Protein AF-A0A0F8YLQ4-F1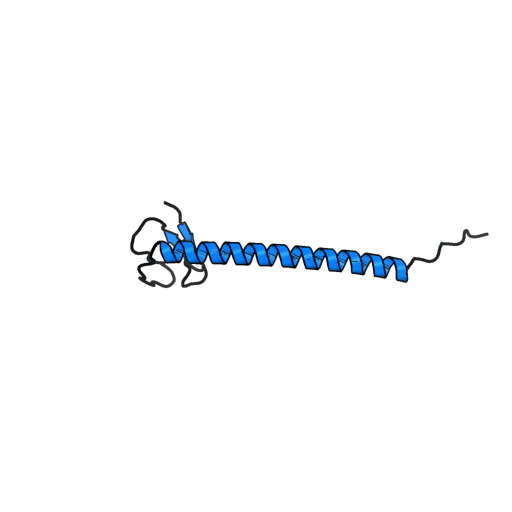 (afdb_monomer)

Foldseek 3Di:
DDKDADVVVPRPFIWDPDDQWTQTPVVRDTDRPDVVNVVVVVVVVVVVVVVVVVVVVVVVVVVVVVVVVVCVVPPPPPPDPDD

Nearest PDB structures (foldseek):
  4bts-assembly1_B9  TM=4.344E-01  e=3.046E-01  Tetrahymena thermophila
  4v5o-assembly2_B9  TM=4.190E-01  e=2.501E+00  Tetrahymena thermophila
  7syl-assembly1_g  TM=5.120E-01  e=7.169E+00  Oryctolagus cuniculus

Structure (mmCIF, N/CA/C/O backbone):
data_AF-A0A0F8YLQ4-F1
#
_entry.id   AF-A0A0F8YLQ4-F1
#
loop_
_atom_site.group_PDB
_atom_site.id
_atom_site.type_symbol
_atom_site.label_atom_id
_atom_site.label_alt_id
_atom_site.label_comp_id
_atom_site.label_asym_id
_atom_site.label_entity_id
_atom_site.label_seq_id
_atom_site.pdbx_PDB_ins_code
_atom_site.Cartn_x
_atom_site.Cartn_y
_atom_site.Cartn_z
_atom_site.occupancy
_atom_site.B_iso_or_equiv
_atom_site.auth_seq_id
_atom_site.auth_comp_id
_atom_site.auth_asym_id
_atom_site.auth_atom_id
_atom_site.pdbx_PDB_model_num
ATOM 1 N N . MET A 1 1 ? -6.761 13.028 21.492 1.00 62.28 1 MET A N 1
ATOM 2 C CA . MET A 1 1 ? -7.525 11.922 20.871 1.00 62.28 1 MET A CA 1
ATOM 3 C C . MET A 1 1 ? -7.313 11.993 19.373 1.00 62.28 1 MET A C 1
ATOM 5 O O . MET A 1 1 ? -7.370 13.093 18.836 1.00 62.28 1 MET A O 1
ATOM 9 N N . LYS A 1 2 ? -6.977 10.876 18.723 1.00 67.06 2 LYS A N 1
ATOM 10 C CA . LYS A 1 2 ? -6.732 10.842 17.273 1.00 67.06 2 LYS A CA 1
ATOM 11 C C . LYS A 1 2 ? -7.979 10.334 16.566 1.00 67.06 2 LYS A C 1
ATOM 13 O O . LYS A 1 2 ? -8.600 9.391 17.037 1.00 67.06 2 LYS A O 1
ATOM 18 N N . THR A 1 3 ? -8.345 10.943 15.449 1.00 70.81 3 THR A N 1
ATOM 19 C CA . THR A 1 3 ? -9.420 10.428 14.598 1.00 70.81 3 THR A CA 1
ATOM 20 C C . THR A 1 3 ? -8.792 9.557 13.517 1.00 70.81 3 THR A C 1
ATOM 22 O O . THR A 1 3 ? -7.858 9.993 12.847 1.00 70.81 3 THR A O 1
ATOM 25 N N . VAL A 1 4 ? -9.276 8.329 13.361 1.00 72.62 4 VAL A N 1
ATOM 26 C CA . VAL A 1 4 ? -8.804 7.377 12.348 1.00 72.62 4 VAL A CA 1
ATOM 27 C C . VAL A 1 4 ? -9.940 7.008 11.399 1.00 72.62 4 VAL A C 1
ATOM 29 O O . VAL A 1 4 ? -11.118 7.166 11.722 1.00 72.62 4 VAL A O 1
ATOM 32 N N . ASN A 1 5 ? -9.588 6.541 10.205 1.00 74.38 5 ASN A N 1
ATOM 33 C CA . ASN A 1 5 ? -10.563 6.102 9.212 1.00 74.38 5 ASN A CA 1
ATOM 34 C C . ASN A 1 5 ? -11.281 4.836 9.695 1.00 74.38 5 ASN A C 1
ATOM 36 O O . ASN A 1 5 ? -10.666 3.925 10.245 1.00 74.38 5 ASN A O 1
ATOM 40 N N . CYS A 1 6 ? -12.593 4.770 9.485 1.00 73.38 6 CYS A N 1
ATOM 41 C CA . CYS A 1 6 ? -13.396 3.624 9.876 1.00 73.38 6 CYS A CA 1
ATOM 42 C C . CYS A 1 6 ? -13.107 2.427 8.965 1.00 73.38 6 CYS A C 1
ATOM 44 O O . CYS A 1 6 ? -13.344 2.458 7.756 1.00 73.38 6 CYS A O 1
ATOM 46 N N . TYR A 1 7 ? -12.623 1.349 9.574 1.00 70.19 7 TYR A N 1
ATOM 47 C CA . TYR A 1 7 ? -12.228 0.123 8.883 1.00 70.19 7 TYR A CA 1
ATOM 48 C C . TYR A 1 7 ? -13.419 -0.609 8.246 1.00 70.19 7 TYR A C 1
ATOM 50 O O . TYR A 1 7 ? -13.279 -1.235 7.198 1.00 70.19 7 TYR A O 1
ATOM 58 N N . THR A 1 8 ? -14.614 -0.487 8.828 1.00 72.56 8 THR A N 1
ATOM 59 C CA . THR A 1 8 ? -15.825 -1.173 8.360 1.00 72.56 8 THR A CA 1
ATOM 60 C C . THR A 1 8 ? -16.401 -0.565 7.091 1.00 72.56 8 THR A C 1
ATOM 62 O O . THR A 1 8 ? -16.829 -1.297 6.203 1.00 72.56 8 THR A O 1
ATOM 65 N N . CYS A 1 9 ? -16.347 0.759 6.951 1.00 72.12 9 CYS A N 1
ATOM 66 C CA . CYS A 1 9 ? -16.730 1.440 5.718 1.00 72.12 9 CYS A CA 1
ATOM 67 C C . CYS A 1 9 ? -15.523 1.818 4.855 1.00 72.12 9 CYS A C 1
ATOM 69 O O . CYS A 1 9 ? -15.605 2.767 4.088 1.00 72.12 9 CYS A O 1
ATOM 71 N N . ARG A 1 10 ? -14.387 1.113 4.973 1.00 68.75 10 ARG A N 1
ATOM 72 C CA . ARG A 1 10 ? -13.189 1.350 4.141 1.00 68.75 10 ARG A CA 1
ATOM 73 C C . ARG A 1 10 ? -12.741 2.826 4.095 1.00 68.75 10 ARG A C 1
ATOM 75 O O . ARG A 1 10 ? -12.197 3.278 3.093 1.00 68.75 10 ARG A O 1
ATOM 82 N N . GLY A 1 11 ? -12.967 3.571 5.176 1.00 67.94 11 GLY A N 1
ATOM 83 C CA . GLY A 1 11 ? -12.586 4.975 5.316 1.00 67.94 11 GLY A CA 1
ATOM 84 C C . GLY A 1 11 ? -13.610 6.020 4.870 1.00 67.94 11 GLY A C 1
ATOM 85 O O . GLY A 1 11 ? -13.281 7.199 4.924 1.00 67.94 11 GLY A O 1
ATOM 86 N N . TYR A 1 12 ? -14.844 5.649 4.503 1.00 73.81 12 TYR A N 1
ATOM 87 C CA . TYR A 1 12 ? -15.906 6.637 4.219 1.00 73.81 12 TYR A CA 1
ATOM 88 C C . TYR A 1 12 ? -16.346 7.445 5.448 1.00 73.81 12 TYR A C 1
ATOM 90 O O . TYR A 1 12 ? -16.908 8.528 5.317 1.00 73.81 12 TYR A O 1
ATOM 98 N N . GLY A 1 13 ? -16.095 6.930 6.648 1.00 73.88 13 GLY A N 1
ATOM 99 C CA . GLY A 1 13 ? -16.337 7.628 7.901 1.00 73.88 13 GLY A CA 1
ATOM 100 C C . GLY A 1 13 ? -15.114 7.590 8.799 1.00 73.88 13 GLY A C 1
ATOM 101 O O . GLY A 1 13 ? -14.142 6.882 8.534 1.00 73.88 13 GLY A O 1
ATOM 102 N N . SER A 1 14 ? -15.177 8.345 9.887 1.00 72.31 14 SER A N 1
ATOM 103 C CA . SER A 1 14 ? -14.091 8.483 10.850 1.00 72.31 14 SER A CA 1
ATOM 104 C C . SER A 1 14 ? -14.535 8.022 12.242 1.00 72.31 14 SER A C 1
ATOM 106 O O . SER A 1 14 ? -15.728 7.963 12.549 1.00 72.31 14 SER A O 1
ATOM 108 N N . ILE A 1 15 ? -13.572 7.606 13.059 1.00 75.31 15 ILE A N 1
ATOM 109 C CA . ILE A 1 15 ? -13.762 7.073 14.412 1.00 75.31 15 ILE A CA 1
ATOM 110 C C . ILE A 1 15 ? -12.712 7.683 15.350 1.00 75.31 15 ILE A C 1
ATOM 112 O O . ILE A 1 15 ? -11.563 7.872 14.958 1.00 75.31 15 ILE A O 1
ATOM 116 N N . GLN A 1 16 ? -13.096 8.020 16.584 1.00 69.88 16 GLN A N 1
ATOM 117 C CA . GLN A 1 16 ? -12.193 8.629 17.572 1.00 69.88 16 GLN A CA 1
ATOM 118 C C . GLN A 1 16 ? -11.488 7.576 18.433 1.00 69.88 16 GLN A C 1
ATOM 120 O O . GLN A 1 16 ? -12.120 6.892 19.231 1.00 69.88 16 GLN A O 1
ATOM 125 N N . GLU A 1 17 ? -10.167 7.489 18.293 1.00 62.00 17 GLU A N 1
ATOM 126 C CA . GLU A 1 17 ? -9.248 6.618 19.033 1.00 62.00 17 GLU A CA 1
ATOM 127 C C . GLU A 1 17 ? -9.169 7.021 20.511 1.00 62.00 17 GLU A C 1
ATOM 129 O O . GLU A 1 17 ? -8.713 8.121 20.844 1.00 62.00 17 GLU A O 1
ATOM 134 N N . GLY A 1 18 ? -9.661 6.130 21.385 1.00 56.56 18 GLY A N 1
ATOM 135 C CA . GLY A 1 18 ? -9.669 6.308 22.842 1.00 56.56 18 GLY A CA 1
ATOM 136 C C . GLY A 1 18 ? -10.866 5.698 23.585 1.00 56.56 18 GLY A C 1
ATOM 137 O O . GLY A 1 18 ? -10.794 5.556 24.802 1.00 56.56 18 GLY A O 1
ATOM 138 N N . TYR A 1 19 ? -11.943 5.307 22.893 1.00 56.75 19 TYR A N 1
ATOM 139 C CA . TYR A 1 19 ? -13.111 4.671 23.517 1.00 56.75 19 TYR A CA 1
ATOM 140 C C . TYR A 1 19 ? -13.130 3.156 23.286 1.00 56.75 19 TYR A C 1
ATOM 142 O O . TYR A 1 19 ? -12.820 2.680 22.200 1.00 56.75 19 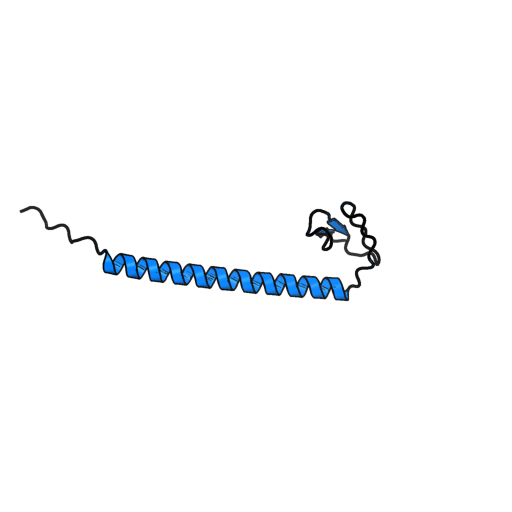TYR A O 1
ATOM 150 N N . SER A 1 20 ? -13.557 2.390 24.295 1.00 51.88 20 SER A N 1
ATOM 151 C CA . SER A 1 20 ? -13.750 0.929 24.217 1.00 51.88 20 SER A CA 1
ATOM 152 C C . SER A 1 20 ? -14.854 0.502 23.236 1.00 51.88 20 SER A C 1
ATOM 154 O O . SER A 1 20 ? -14.996 -0.682 22.929 1.00 51.88 20 SER A O 1
ATOM 156 N N . VAL A 1 21 ? -15.637 1.462 22.736 1.00 55.47 21 VAL A N 1
ATOM 157 C CA . VAL A 1 21 ? -16.668 1.296 21.713 1.00 55.47 21 VAL A CA 1
ATOM 158 C C . VAL A 1 21 ? -16.504 2.429 20.705 1.00 55.47 21 VAL A C 1
ATOM 160 O O . VAL A 1 21 ? -16.587 3.602 21.065 1.00 55.47 21 VAL A O 1
ATOM 163 N N . PHE A 1 22 ? -16.285 2.082 19.439 1.00 62.91 22 PHE A N 1
ATOM 164 C CA . PHE A 1 22 ? -16.157 3.048 18.356 1.00 62.91 22 PHE A CA 1
ATOM 165 C C . PHE A 1 22 ? -17.451 3.081 17.549 1.00 62.91 22 PHE A C 1
ATOM 167 O O . PHE A 1 22 ? -17.790 2.097 16.897 1.00 62.91 22 PHE A O 1
ATOM 174 N N . LYS A 1 23 ? -18.159 4.215 17.557 1.00 61.75 23 LYS A N 1
ATOM 175 C CA . LYS A 1 23 ? -19.251 4.472 16.609 1.00 61.75 23 LYS A CA 1
ATOM 176 C C . LYS A 1 23 ? -18.712 5.242 15.417 1.00 61.75 23 LYS A C 1
ATOM 178 O O . LYS A 1 23 ? -18.273 6.379 15.565 1.00 61.75 23 LYS A O 1
ATOM 183 N N . CYS A 1 24 ? -18.786 4.646 14.233 1.00 71.38 24 CYS A N 1
ATOM 184 C CA . CYS A 1 24 ? -18.649 5.409 13.002 1.00 71.38 24 CYS A CA 1
ATOM 185 C C . CYS A 1 24 ? -19.999 6.042 12.659 1.00 71.38 24 CYS A C 1
ATOM 187 O O . CYS A 1 24 ? -20.990 5.328 12.516 1.00 71.38 24 CYS A O 1
ATOM 189 N N . SER A 1 25 ? -20.046 7.363 12.489 1.00 67.81 25 SER A N 1
ATOM 190 C CA . SER A 1 25 ? -21.269 8.079 12.094 1.00 67.81 25 SER A CA 1
ATOM 191 C C . SER A 1 25 ?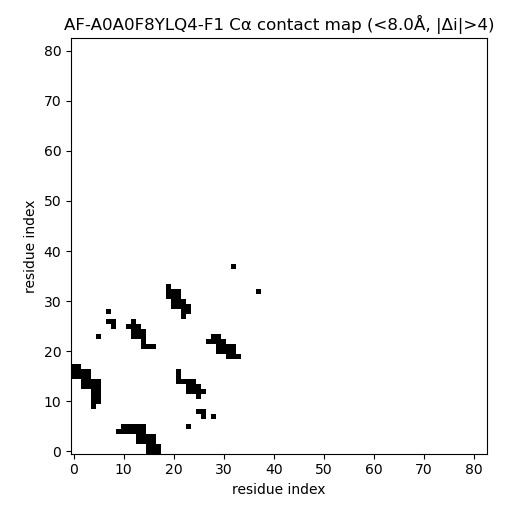 -21.817 7.640 10.732 1.00 67.81 25 SER A C 1
ATOM 193 O O . SER A 1 25 ? -23.014 7.766 10.496 1.00 67.81 25 SER A O 1
ATOM 195 N N . TYR A 1 26 ? -20.957 7.102 9.860 1.00 72.88 26 TYR A N 1
ATOM 196 C CA . TYR A 1 26 ? -21.320 6.679 8.510 1.00 72.88 26 TYR A CA 1
ATOM 197 C C . TYR A 1 26 ? -21.989 5.300 8.478 1.00 72.88 26 TYR A C 1
ATOM 199 O O . TYR A 1 26 ? -23.125 5.177 8.039 1.00 72.88 26 TYR A O 1
ATOM 207 N N . CYS A 1 27 ? -21.310 4.250 8.953 1.00 72.12 27 CYS A N 1
ATOM 208 C CA . CYS A 1 27 ? -21.866 2.892 8.907 1.00 72.12 27 CYS A CA 1
ATOM 209 C C . CYS A 1 27 ? -22.690 2.521 10.143 1.00 72.12 27 CYS A C 1
ATOM 211 O O . CYS A 1 27 ? -23.228 1.420 10.180 1.00 72.12 27 CYS A O 1
ATOM 213 N N . GLN A 1 28 ? -22.729 3.392 11.161 1.00 65.75 28 GLN A N 1
ATOM 214 C CA . GLN A 1 28 ? -23.361 3.179 12.473 1.00 65.75 28 GLN A CA 1
ATOM 215 C C . GLN A 1 28 ? -22.979 1.863 13.169 1.00 65.75 28 GLN A C 1
ATOM 217 O O . GLN A 1 28 ? -23.586 1.486 14.171 1.00 65.75 28 GLN A O 1
ATOM 222 N N . ASP A 1 29 ? -21.951 1.181 12.658 1.00 61.16 29 ASP A N 1
ATOM 223 C CA . ASP A 1 29 ? -21.553 -0.126 13.144 1.00 61.16 29 ASP A CA 1
ATOM 224 C C . ASP A 1 29 ? -20.974 0.046 14.545 1.00 61.16 29 ASP A C 1
ATOM 226 O O . ASP A 1 29 ? -20.077 0.858 14.786 1.00 61.16 29 ASP A O 1
ATOM 230 N N . ASN A 1 30 ? -21.559 -0.691 15.478 1.00 56.66 30 ASN A N 1
ATOM 231 C CA . ASN A 1 30 ? -21.388 -0.509 16.909 1.00 56.66 30 ASN A CA 1
ATOM 232 C C . ASN A 1 30 ? -20.521 -1.660 17.430 1.00 56.66 30 ASN A C 1
ATOM 234 O O . ASN A 1 30 ? -20.897 -2.398 18.340 1.00 56.66 30 ASN A O 1
ATOM 238 N N . LYS A 1 31 ? -19.381 -1.885 16.773 1.00 56.72 31 LYS A N 1
ATOM 239 C CA . LYS A 1 31 ? -18.477 -2.980 17.122 1.00 56.72 31 LYS A CA 1
ATOM 240 C C . LYS A 1 31 ? -17.491 -2.516 18.182 1.00 56.72 31 LYS A C 1
ATOM 242 O O . LYS A 1 31 ? -16.817 -1.497 18.029 1.00 56.72 31 LYS A O 1
ATOM 247 N N . LYS A 1 32 ? -17.369 -3.306 19.252 1.00 56.00 32 LYS A N 1
ATOM 248 C CA . LYS A 1 32 ? -16.201 -3.260 20.137 1.00 56.00 32 LYS A CA 1
ATOM 249 C C . LYS A 1 32 ? -14.995 -3.710 19.319 1.00 56.00 32 LYS A C 1
ATOM 251 O O . LYS A 1 32 ? -14.750 -4.903 19.174 1.00 56.00 32 LYS A O 1
ATOM 256 N N . ILE A 1 33 ? -14.287 -2.756 18.730 1.00 58.84 33 ILE A N 1
ATOM 257 C CA . ILE A 1 33 ? -12.995 -3.027 18.114 1.00 58.84 33 ILE A CA 1
ATOM 258 C C . ILE A 1 33 ? -11.985 -3.110 19.259 1.00 58.84 33 ILE A C 1
ATOM 260 O O . ILE A 1 33 ? -11.700 -2.115 19.921 1.00 58.84 33 ILE A O 1
ATOM 264 N N . ILE A 1 34 ? -11.507 -4.323 19.524 1.00 62.25 34 ILE A N 1
ATOM 265 C CA . ILE A 1 34 ? -10.474 -4.600 20.526 1.00 62.25 34 ILE A CA 1
ATOM 266 C C . ILE A 1 34 ? -9.151 -4.020 19.998 1.00 62.25 34 ILE A C 1
ATOM 268 O O . ILE A 1 34 ? -8.919 -4.047 18.789 1.00 62.25 34 ILE A O 1
ATOM 272 N N . LEU A 1 35 ? -8.289 -3.490 20.872 1.00 64.50 35 LEU A N 1
ATOM 273 C CA . LEU A 1 35 ? -6.977 -2.928 20.496 1.00 64.50 35 LEU A CA 1
ATOM 274 C C . LEU A 1 35 ? -6.171 -3.866 19.577 1.00 64.50 35 LEU A C 1
ATOM 276 O O . LEU A 1 35 ? -5.588 -3.406 18.598 1.00 64.50 35 LEU A O 1
ATOM 280 N N . GLU A 1 36 ? -6.257 -5.175 19.817 1.00 64.19 36 GLU A N 1
ATOM 281 C CA . GLU A 1 36 ? -5.654 -6.234 18.996 1.00 64.19 36 GLU A CA 1
ATOM 282 C C . GLU A 1 36 ? -6.064 -6.162 17.515 1.00 64.19 36 GLU A C 1
ATOM 284 O O . GLU A 1 36 ? -5.241 -6.358 16.624 1.00 64.19 36 GLU A O 1
ATOM 289 N N . PHE A 1 37 ? -7.324 -5.824 17.221 1.00 68.94 37 PHE A N 1
ATOM 290 C CA . PHE A 1 37 ? -7.797 -5.668 15.844 1.00 68.94 37 PHE A CA 1
ATOM 291 C C . PHE A 1 37 ? -7.215 -4.414 15.178 1.00 68.94 37 PHE A C 1
ATOM 293 O O . PHE A 1 37 ? -6.883 -4.447 13.994 1.00 68.94 37 PHE A O 1
ATOM 300 N N . ILE A 1 38 ? -7.069 -3.311 15.923 1.00 69.38 38 ILE A N 1
ATOM 301 C CA . ILE A 1 38 ? -6.467 -2.071 15.402 1.00 69.38 38 ILE A CA 1
ATOM 302 C C . ILE A 1 38 ? -4.994 -2.308 15.068 1.00 69.38 38 ILE A C 1
ATOM 304 O O . ILE A 1 38 ? -4.529 -1.907 14.001 1.00 69.38 38 ILE A O 1
ATOM 308 N N . GLU A 1 39 ? -4.261 -2.973 15.959 1.00 73.00 39 GLU A N 1
ATOM 309 C CA . GLU A 1 39 ? -2.861 -3.334 15.730 1.00 73.00 39 GLU A CA 1
ATOM 310 C C . GLU A 1 39 ? -2.712 -4.293 14.544 1.00 73.00 39 GLU A C 1
ATOM 312 O O . GLU A 1 39 ? -1.850 -4.083 13.686 1.00 73.00 39 GLU A O 1
ATOM 317 N N . TRP A 1 40 ? -3.606 -5.277 14.424 1.00 76.06 40 TRP A N 1
ATOM 318 C CA . TRP A 1 40 ? -3.643 -6.195 13.288 1.00 76.06 40 TRP A CA 1
ATOM 319 C C . TRP A 1 40 ? -3.912 -5.487 11.949 1.00 76.06 40 TRP A C 1
ATOM 321 O O . TRP A 1 40 ? -3.198 -5.726 10.970 1.00 76.06 40 TRP A O 1
ATOM 331 N N . GLU A 1 41 ? -4.885 -4.572 11.889 1.00 71.06 41 GLU A N 1
ATOM 332 C CA . GLU A 1 41 ? -5.156 -3.771 10.684 1.00 71.06 41 GLU A CA 1
ATOM 333 C C . GLU A 1 41 ? -3.985 -2.835 10.343 1.00 71.06 41 GLU A C 1
ATOM 335 O O . GLU A 1 41 ? -3.599 -2.737 9.174 1.00 71.06 41 GLU A O 1
ATOM 340 N N . ARG A 1 42 ? -3.362 -2.190 11.340 1.00 75.62 42 ARG A N 1
ATOM 341 C CA . ARG A 1 42 ? -2.168 -1.348 11.129 1.00 75.62 42 ARG A CA 1
ATOM 342 C C . ARG A 1 42 ? -1.005 -2.155 10.554 1.00 75.62 42 ARG A C 1
ATOM 344 O O . ARG A 1 42 ? -0.393 -1.711 9.583 1.00 75.62 42 ARG A O 1
ATOM 351 N N . SER A 1 43 ? -0.755 -3.352 11.084 1.00 81.81 43 SER A N 1
ATOM 352 C CA . SER A 1 43 ? 0.267 -4.268 10.563 1.00 81.81 43 SER A CA 1
ATOM 353 C C . SER A 1 43 ? 0.000 -4.641 9.098 1.00 81.81 43 SER A C 1
ATOM 355 O O . SER A 1 43 ? 0.894 -4.560 8.250 1.00 81.81 43 SER A O 1
ATOM 357 N N . LYS A 1 44 ? -1.257 -4.953 8.753 1.00 82.19 44 LYS A N 1
ATOM 358 C CA . LYS A 1 44 ? -1.652 -5.222 7.362 1.00 82.19 44 LYS A CA 1
ATOM 359 C C . LYS A 1 44 ? -1.490 -4.012 6.450 1.00 82.19 44 LYS A C 1
ATOM 361 O O . LYS A 1 44 ? -1.075 -4.176 5.302 1.00 82.19 44 LYS A O 1
ATOM 366 N N . ALA A 1 45 ? -1.830 -2.816 6.922 1.00 80.31 45 ALA A N 1
ATOM 367 C CA . ALA A 1 45 ? -1.661 -1.588 6.156 1.00 80.31 45 ALA A CA 1
ATOM 368 C C . ALA A 1 45 ? -0.177 -1.308 5.867 1.00 80.31 45 ALA A C 1
ATOM 370 O O . ALA A 1 45 ? 0.169 -0.977 4.731 1.00 80.31 45 ALA A O 1
ATOM 371 N N . GLU A 1 46 ? 0.702 -1.507 6.851 1.00 85.44 46 GLU A N 1
ATOM 372 C CA . GLU A 1 46 ? 2.148 -1.357 6.670 1.00 85.44 46 GLU A CA 1
ATOM 373 C C . GLU A 1 46 ? 2.706 -2.388 5.680 1.00 85.44 46 GLU A C 1
ATOM 375 O O . GLU A 1 46 ? 3.460 -2.025 4.775 1.00 85.44 46 GLU A O 1
ATOM 380 N N . PHE A 1 47 ? 2.282 -3.651 5.790 1.00 89.50 47 PHE A N 1
ATOM 381 C CA . PHE A 1 47 ? 2.654 -4.694 4.834 1.00 89.50 47 PHE A CA 1
ATOM 382 C C . PHE A 1 47 ? 2.223 -4.333 3.407 1.00 89.50 47 PHE A C 1
ATOM 384 O O . PHE A 1 47 ? 3.049 -4.338 2.498 1.00 89.50 47 PHE A O 1
ATOM 391 N N . ARG A 1 48 ? 0.957 -3.929 3.214 1.00 88.25 48 ARG A N 1
ATOM 392 C CA . ARG A 1 48 ? 0.442 -3.491 1.904 1.00 88.25 48 ARG A CA 1
ATOM 393 C C . ARG A 1 48 ? 1.246 -2.329 1.332 1.00 88.25 48 ARG A C 1
ATOM 395 O O . ARG A 1 48 ? 1.528 -2.334 0.136 1.00 88.25 48 ARG A O 1
ATOM 402 N N . LYS A 1 49 ? 1.622 -1.353 2.166 1.00 91.06 49 LYS A N 1
ATOM 403 C CA . LYS A 1 49 ? 2.450 -0.220 1.741 1.00 91.06 49 LYS A CA 1
ATOM 404 C C . LYS A 1 49 ? 3.827 -0.692 1.269 1.00 91.06 49 LYS A C 1
ATOM 406 O O . LYS A 1 49 ? 4.207 -0.374 0.152 1.00 91.06 49 LYS A O 1
ATOM 411 N N . LYS A 1 50 ? 4.518 -1.528 2.054 1.00 94.38 50 LYS A N 1
ATOM 412 C CA . LYS A 1 50 ? 5.822 -2.098 1.666 1.00 94.38 50 LYS A CA 1
ATOM 413 C C . LYS A 1 50 ? 5.741 -2.882 0.355 1.00 94.38 50 LYS A C 1
ATOM 415 O O . LYS A 1 50 ? 6.607 -2.728 -0.500 1.00 94.38 50 LYS A O 1
ATOM 420 N N . THR A 1 51 ? 4.695 -3.690 0.170 1.00 92.94 51 THR A N 1
ATOM 421 C CA . THR A 1 51 ? 4.478 -4.421 -1.088 1.00 92.94 51 THR A CA 1
ATOM 422 C C . THR A 1 51 ? 4.258 -3.470 -2.261 1.00 92.94 51 THR A C 1
ATOM 424 O O . THR A 1 51 ? 4.824 -3.690 -3.327 1.00 92.94 51 THR A O 1
ATOM 427 N N . LYS A 1 52 ? 3.463 -2.412 -2.074 1.00 94.06 52 LYS A N 1
ATOM 428 C CA . LYS A 1 52 ? 3.227 -1.402 -3.107 1.00 94.06 52 LYS A CA 1
ATOM 429 C C . LYS A 1 52 ? 4.532 -0.704 -3.506 1.00 94.06 52 LYS A C 1
ATOM 431 O O . LYS A 1 52 ? 4.853 -0.692 -4.689 1.00 94.06 52 LYS A O 1
ATOM 436 N N . ASP A 1 53 ? 5.285 -0.201 -2.531 1.00 95.31 53 ASP A N 1
ATOM 437 C CA . ASP A 1 53 ? 6.542 0.520 -2.763 1.00 95.31 53 ASP A CA 1
ATOM 438 C C . ASP A 1 53 ? 7.567 -0.383 -3.484 1.00 95.31 53 ASP A C 1
ATOM 440 O O . ASP A 1 53 ? 8.239 0.044 -4.423 1.00 95.31 53 ASP A O 1
ATOM 444 N N . PHE A 1 54 ? 7.634 -1.668 -3.110 1.00 96.25 54 PHE A N 1
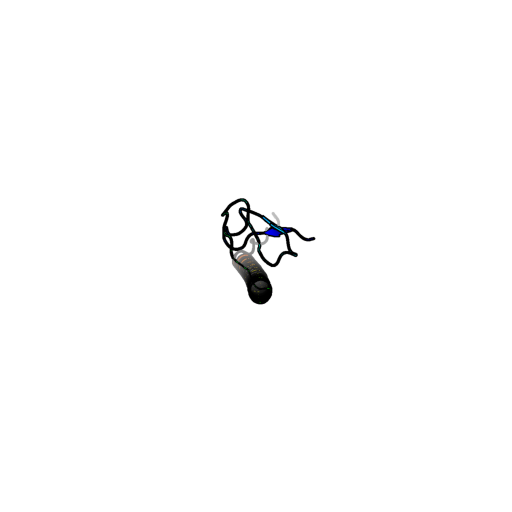ATOM 445 C CA . PHE A 1 54 ? 8.471 -2.660 -3.792 1.00 96.25 54 PHE A CA 1
ATOM 446 C C . PHE A 1 54 ? 8.057 -2.886 -5.255 1.00 96.25 54 PHE A C 1
ATOM 448 O O . PHE A 1 54 ? 8.911 -2.920 -6.142 1.00 96.25 54 PHE A O 1
ATOM 455 N N . LEU A 1 55 ? 6.757 -3.040 -5.521 1.00 96.12 55 LEU A N 1
ATOM 456 C CA . LEU A 1 55 ? 6.249 -3.244 -6.879 1.00 96.12 55 LEU A CA 1
ATOM 457 C C . LEU A 1 55 ? 6.471 -2.013 -7.764 1.00 96.12 55 LEU A C 1
ATOM 459 O O . LEU A 1 55 ? 6.853 -2.176 -8.922 1.00 96.12 55 LEU A O 1
ATOM 463 N N . GLU A 1 56 ? 6.275 -0.805 -7.228 1.00 96.38 56 GLU A N 1
ATOM 464 C CA . GLU A 1 56 ? 6.554 0.448 -7.940 1.00 96.38 56 GLU A CA 1
ATOM 465 C C . GLU A 1 56 ? 8.040 0.551 -8.308 1.00 96.38 56 GLU A C 1
ATOM 467 O O . GLU A 1 56 ? 8.360 0.790 -9.472 1.00 96.38 56 GLU A O 1
ATOM 472 N N . ALA A 1 57 ? 8.949 0.274 -7.367 1.00 95.88 57 ALA A N 1
ATOM 473 C CA . ALA A 1 57 ? 10.388 0.274 -7.637 1.00 95.88 57 ALA A CA 1
ATOM 474 C C . ALA A 1 57 ? 10.784 -0.759 -8.709 1.00 95.88 57 ALA A C 1
ATOM 476 O O . ALA A 1 57 ? 11.556 -0.455 -9.621 1.00 95.88 57 ALA A O 1
ATOM 477 N N . LEU A 1 58 ? 10.221 -1.971 -8.639 1.00 96.31 58 LEU A N 1
ATOM 478 C CA . LEU A 1 58 ? 10.486 -3.031 -9.612 1.00 96.31 58 LEU A CA 1
ATOM 479 C C . LEU A 1 58 ? 9.958 -2.680 -11.012 1.00 96.31 58 LEU A C 1
ATOM 481 O O . LEU A 1 58 ? 10.595 -3.015 -12.012 1.00 96.31 58 LEU A O 1
ATOM 485 N N . MET A 1 59 ? 8.812 -2.003 -11.098 1.00 96.31 59 MET A N 1
ATOM 486 C CA . MET A 1 59 ? 8.277 -1.496 -12.362 1.00 96.31 59 MET A CA 1
ATOM 487 C C . MET A 1 59 ? 9.157 -0.397 -12.959 1.00 96.31 59 MET A C 1
ATOM 489 O O . MET A 1 59 ? 9.457 -0.464 -14.150 1.00 96.31 59 MET A O 1
ATOM 493 N N . SER A 1 60 ? 9.591 0.573 -12.150 1.00 95.75 60 SER A N 1
ATOM 494 C CA . SER A 1 60 ? 10.467 1.661 -12.602 1.00 95.75 60 SER A CA 1
ATOM 495 C C . SER A 1 60 ? 11.776 1.123 -13.175 1.00 95.75 60 SER A C 1
ATOM 497 O O . SER A 1 60 ? 12.131 1.467 -14.299 1.00 95.75 60 SER A O 1
ATOM 499 N N . LEU A 1 61 ? 12.420 0.180 -12.478 1.00 94.88 61 LEU A N 1
ATOM 500 C CA . LEU A 1 61 ? 13.649 -0.454 -12.962 1.00 94.88 61 LEU A CA 1
ATOM 501 C C . LEU A 1 61 ? 13.435 -1.184 -14.299 1.00 94.88 61 LEU A C 1
ATOM 503 O O . LEU A 1 61 ? 14.245 -1.072 -15.215 1.00 94.88 61 LEU A O 1
ATOM 507 N N . LYS A 1 62 ? 12.327 -1.924 -14.441 1.00 94.94 62 LYS A N 1
ATOM 508 C CA . LYS A 1 62 ? 12.003 -2.611 -15.702 1.00 94.94 62 LYS A CA 1
ATOM 509 C C . LYS A 1 62 ? 11.785 -1.637 -16.858 1.00 94.94 62 LYS A C 1
ATOM 511 O O . LYS A 1 62 ? 12.161 -1.955 -17.984 1.00 94.94 62 LYS A O 1
ATOM 516 N N . LEU A 1 63 ? 11.167 -0.487 -16.595 1.00 94.44 63 LEU A N 1
ATOM 517 C CA . LEU A 1 63 ? 10.958 0.552 -17.600 1.00 94.44 63 LEU A CA 1
ATOM 518 C C . LEU A 1 63 ? 12.281 1.183 -18.034 1.00 94.44 63 LEU A C 1
ATOM 520 O O . LEU A 1 63 ? 12.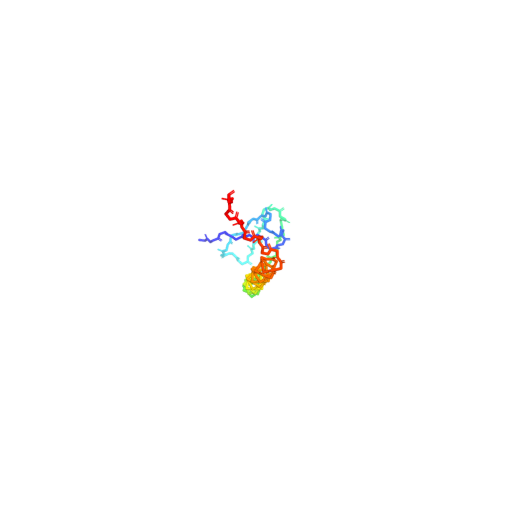496 1.330 -19.232 1.00 94.44 63 LEU A O 1
ATOM 524 N N . GLU A 1 64 ? 13.169 1.504 -17.093 1.00 93.94 64 GLU A N 1
ATOM 525 C CA . GLU A 1 64 ? 14.496 2.054 -17.395 1.00 93.94 64 GLU A CA 1
ATOM 526 C C . GLU A 1 64 ? 15.298 1.111 -18.297 1.00 93.94 64 GLU A C 1
ATOM 528 O O . GLU A 1 64 ? 15.721 1.517 -19.380 1.00 93.94 64 GLU A O 1
ATOM 533 N N . VAL A 1 65 ? 15.394 -0.171 -17.926 1.00 93.00 65 VAL A N 1
ATOM 534 C CA . VAL A 1 65 ? 16.082 -1.190 -18.737 1.00 93.00 65 VAL A CA 1
ATOM 535 C C . VAL A 1 65 ? 15.449 -1.318 -20.126 1.00 93.00 65 VAL A C 1
ATOM 537 O O . VAL A 1 65 ? 16.153 -1.357 -21.132 1.00 93.00 65 VAL A O 1
ATOM 540 N N . ALA A 1 66 ? 14.115 -1.339 -20.214 1.00 91.44 66 ALA A N 1
ATOM 541 C CA . ALA A 1 66 ? 13.425 -1.431 -21.500 1.00 91.44 66 ALA A CA 1
ATOM 542 C C . ALA A 1 66 ? 13.670 -0.202 -22.396 1.00 91.44 66 ALA A C 1
ATOM 544 O O . ALA A 1 66 ? 13.789 -0.342 -23.617 1.00 91.44 66 ALA A O 1
ATOM 545 N N . ILE A 1 67 ? 13.753 0.996 -21.808 1.00 90.25 67 ILE A N 1
ATOM 546 C CA . ILE A 1 67 ? 14.072 2.236 -22.524 1.00 90.25 67 ILE A CA 1
ATOM 547 C C . ILE A 1 67 ? 15.518 2.201 -23.025 1.00 90.25 67 ILE A C 1
ATOM 549 O O . ILE A 1 67 ? 15.755 2.521 -24.192 1.00 90.25 67 ILE A O 1
ATOM 553 N N . GLU A 1 68 ? 16.473 1.788 -22.192 1.00 89.69 68 GLU A N 1
ATOM 554 C CA . GLU A 1 68 ? 17.878 1.646 -22.590 1.00 89.69 68 GLU A CA 1
ATOM 555 C C . GLU A 1 68 ? 18.040 0.651 -23.744 1.00 89.69 68 GLU A C 1
ATOM 557 O O . GLU A 1 68 ? 18.638 0.985 -24.773 1.00 89.69 68 GLU A O 1
ATOM 562 N N . ASP A 1 69 ? 17.419 -0.525 -23.636 1.00 89.94 69 ASP A N 1
ATOM 563 C CA . ASP A 1 69 ? 17.404 -1.535 -24.695 1.00 89.94 69 ASP A CA 1
ATOM 564 C C . ASP A 1 69 ? 16.807 -0.989 -25.997 1.00 89.94 69 ASP A C 1
ATOM 566 O O . ASP A 1 69 ? 17.318 -1.247 -27.096 1.00 89.94 69 ASP A O 1
ATOM 570 N N . TRP A 1 70 ? 15.724 -0.214 -25.898 1.00 88.44 70 TRP A N 1
ATOM 571 C CA . TRP A 1 70 ? 15.099 0.412 -27.057 1.00 88.44 70 TRP A CA 1
ATOM 572 C C . TRP A 1 70 ? 16.008 1.465 -27.699 1.00 88.44 70 TRP A C 1
ATOM 574 O O . TRP A 1 70 ? 16.127 1.488 -28.927 1.00 88.44 70 TRP A O 1
ATOM 584 N N . LEU A 1 71 ? 16.687 2.294 -26.900 1.00 87.94 71 LEU A N 1
ATOM 585 C CA . LEU A 1 71 ? 17.636 3.305 -27.376 1.00 87.94 71 LEU A CA 1
ATOM 586 C C . LEU A 1 71 ? 18.850 2.675 -28.067 1.00 87.94 71 LEU A C 1
ATOM 588 O O . LEU A 1 71 ? 19.323 3.209 -29.072 1.00 87.94 71 LEU A O 1
ATOM 592 N N . ILE A 1 72 ? 19.338 1.536 -27.566 1.00 85.94 72 ILE A N 1
ATOM 593 C CA . ILE A 1 72 ? 20.423 0.774 -28.196 1.00 85.94 72 ILE A CA 1
ATOM 594 C C . ILE A 1 72 ? 19.970 0.238 -29.558 1.00 85.94 72 ILE A C 1
ATOM 596 O O . ILE A 1 72 ? 20.674 0.435 -30.552 1.00 85.94 72 ILE A O 1
ATOM 600 N N . LYS A 1 73 ? 18.786 -0.388 -29.619 1.00 86.38 73 LYS A N 1
ATOM 601 C CA . LYS A 1 73 ? 18.218 -0.952 -30.857 1.00 86.38 73 LYS A CA 1
ATOM 602 C C . LYS A 1 73 ? 17.864 0.119 -31.893 1.00 86.38 73 LYS A C 1
ATOM 604 O O . LYS A 1 73 ? 17.999 -0.129 -33.085 1.00 86.38 73 LYS A O 1
ATOM 609 N N . ASN A 1 74 ? 17.455 1.307 -31.449 1.00 81.94 74 ASN A N 1
ATOM 610 C CA . ASN A 1 74 ? 17.016 2.416 -32.303 1.00 81.94 74 ASN A CA 1
ATOM 611 C C . ASN A 1 74 ? 18.004 3.590 -32.291 1.00 81.94 74 ASN A C 1
ATOM 613 O O . ASN A 1 74 ? 17.598 4.756 -32.355 1.00 81.94 74 ASN A O 1
ATOM 617 N N . LYS A 1 75 ? 19.313 3.310 -32.203 1.00 76.06 75 LYS A N 1
ATOM 618 C CA . LYS A 1 75 ? 20.342 4.354 -32.280 1.00 76.06 75 LYS A CA 1
ATOM 619 C C . LYS A 1 75 ? 20.131 5.190 -33.541 1.00 76.06 75 LYS A C 1
ATOM 621 O O . LYS A 1 75 ? 20.214 4.677 -34.656 1.00 76.06 75 LYS A O 1
ATOM 626 N N . LYS A 1 76 ? 19.880 6.494 -33.362 1.00 66.75 76 LYS A N 1
ATOM 627 C CA . LYS A 1 76 ? 19.744 7.425 -34.488 1.00 66.75 76 LYS A CA 1
ATOM 628 C C . LYS A 1 76 ? 20.999 7.321 -35.366 1.00 66.75 76 LYS A C 1
ATOM 630 O O . LYS A 1 76 ? 22.106 7.419 -34.824 1.00 66.75 76 LYS A O 1
ATOM 635 N N . PRO A 1 77 ? 20.859 7.137 -36.690 1.00 66.81 77 PRO A N 1
ATOM 636 C CA . PRO A 1 77 ? 22.007 7.114 -37.583 1.00 66.81 77 PRO A CA 1
ATOM 637 C C . PRO A 1 77 ? 22.784 8.424 -37.428 1.00 66.81 77 PRO A C 1
ATOM 639 O O . PRO A 1 77 ? 22.186 9.501 -37.317 1.00 66.81 77 PRO A O 1
ATOM 642 N N . ARG A 1 78 ? 24.122 8.340 -37.369 1.00 63.78 78 ARG A N 1
ATOM 643 C CA . ARG A 1 78 ? 24.966 9.541 -37.302 1.00 63.78 78 ARG A CA 1
ATOM 644 C C . ARG A 1 78 ? 24.625 10.405 -38.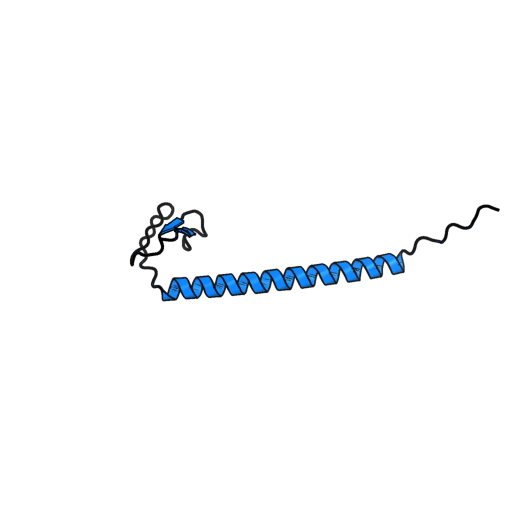511 1.00 63.78 78 ARG A C 1
ATOM 646 O O . ARG A 1 78 ? 24.674 9.925 -39.640 1.00 63.78 78 ARG A O 1
ATOM 653 N N . LYS A 1 79 ? 24.265 11.669 -38.272 1.00 63.34 79 LYS A N 1
ATOM 654 C CA . LYS A 1 79 ? 24.124 12.645 -39.353 1.00 63.34 79 LYS A CA 1
ATOM 655 C C . LYS A 1 79 ? 25.485 12.738 -40.038 1.00 63.34 79 LYS A C 1
ATOM 657 O O . LYS A 1 79 ? 26.440 13.202 -39.420 1.00 63.34 79 LYS A O 1
ATOM 662 N N . PHE A 1 80 ? 25.579 12.252 -41.271 1.00 61.22 80 PHE A N 1
ATOM 663 C CA . PHE A 1 80 ? 26.756 12.494 -42.091 1.00 61.22 80 PHE A CA 1
ATOM 664 C C . PHE A 1 80 ? 26.865 14.008 -42.324 1.00 61.22 80 PHE A C 1
ATOM 666 O O . PHE A 1 80 ? 25.840 14.644 -42.603 1.00 61.22 80 PHE A O 1
ATOM 673 N N . PRO A 1 81 ? 28.053 14.614 -42.156 1.00 62.47 81 PRO A N 1
ATOM 674 C CA . PRO A 1 81 ? 28.247 16.007 -42.529 1.00 62.47 81 PRO A CA 1
ATOM 675 C C . PRO A 1 81 ? 27.958 16.149 -44.027 1.00 62.47 81 PRO A C 1
ATOM 677 O O . PRO A 1 81 ? 28.385 15.314 -44.824 1.00 62.47 81 PRO A O 1
ATOM 680 N N . LYS A 1 82 ? 27.176 17.169 -44.398 1.00 68.62 82 LYS A N 1
ATOM 681 C CA . LYS A 1 82 ? 26.958 17.511 -45.807 1.00 68.62 82 LYS A CA 1
ATOM 682 C C . LYS A 1 82 ? 28.310 17.936 -46.386 1.00 68.62 82 LYS A C 1
ATOM 684 O O . LYS A 1 82 ? 28.890 18.888 -45.868 1.00 68.62 82 LYS A O 1
ATOM 689 N N . VAL A 1 83 ? 28.796 17.183 -47.373 1.00 61.50 83 VAL A N 1
ATOM 690 C CA . VAL A 1 83 ? 29.929 17.562 -48.234 1.00 61.50 83 VAL A CA 1
ATOM 691 C C . VAL A 1 83 ? 29.466 18.653 -49.188 1.00 61.50 83 VAL A C 1
ATOM 693 O O . VAL A 1 83 ? 28.316 18.528 -49.674 1.00 61.50 83 VAL A O 1
#

Mean predicted aligned error: 13.49 Å

Radius of gyration: 25.41 Å; Cα contacts (8 Å, |Δi|>4): 62; chains: 1; bounding box: 53×24×72 Å

Organism: NCBI:txid412755

Secondary structure (DSSP, 8-state):
-EEEE-TTTTTSSEEEET-SS---TTT-------HHHHHHHHHHHHHHHHHHHHHHHHHHHHHHHHHHHHHHHTPPPP-PPP-

Solvent-accessible surface area (backbone atoms only — not comparable to full-atom values): 4953 Å² total; per-residue (Å²): 125,52,76,41,65,24,76,89,56,76,46,79,25,51,27,64,54,87,53,79,59,39,60,23,84,67,76,61,50,78,50,66,65,52,71,68,55,55,52,50,52,51,52,52,52,53,50,53,49,53,52,47,56,51,51,52,53,54,49,52,53,52,50,51,54,52,51,52,55,47,48,65,78,60,57,75,77,78,81,72,80,85,126

Sequence (83 aa):
MKTVNCYTCRGYGSIQEGYSVFKCSYCQDNKKIILEFIEWERSKAEFRKKTKDFLEALMSLKLEVAIEDWLIKNKKPRKFPKV

pLDDT: mean 76.03, std 13.18, range [51.88, 96.38]

=== Feature glossary ===
A reading guide for the features in this record.

Start from the sequence.

  · This is the polypeptide sequence — one letter per residue, N-terminus first. Length ranges from a few dozen residues for small domains to over a thousand for large multi-domain proteins.

Fold it, and you get atomic coordinates and the backbone conformation that goes with them.

  · Structure coordinates are given as an mmCIF _atom_site loop: one row per atom with element, residue name, chain id, sequence number, and x/y/z position in Å. Only the four main-chain atoms per residue are included here; side chains are omitted to keep the record compact.

  · Backbone dihedral angles. Every residue except chain termini has a φ (preceding-C → N → Cα → C) and a ψ (N → Cα → C → next-N). They are reported in degrees following the IUPAC sign convention. Secondary structure is essentially a statement about which (φ, ψ) basin each residue occupies.

  · The SS8 string is DSSP's per-residue secondary-structure call. α-helix (H) means an i→i+4 H-bond ladder; β-strand (E) means the residue participates in a β-sheet; 3₁₀ (G) and π (I) are tighter and wider helices; T/S are turns/bends; '-' is loop.

  · SS3 is a coarse helix/strand/coil call (letters a/b/c) made by the P-SEA algorithm from inter-Cα distances and dihedrals. It is less detailed than DSSP but needs only Cα positions.

Summarize the fold with a handful of shape descriptors and a per-residue structural alphabet.

  · Radius of gyration (Rg) is the root-mean-square distance of Cα atoms from their centroid — a single number for overall size and compactness. A globular domain of N residues has Rg ≈ 2.2·N^0.38 Å; an extended or disordered chain has a much larger Rg. The Cα contact count is the number of residue pairs whose Cα atoms are within 8 Å and are more than four positions apart in sequence — a standard proxy for tertiary packing density. The bounding box is the smallest axis-aligned box enclosing all Cα atoms.

  · The Foldseek 3Di string encodes local tertiary geometry as a 20-letter alphabet — one character per residue — derived from the relative positions of nearby Cα atoms. Unlike the amino-acid sequence, 3Di is a direct function of the 3D structure, so two proteins with the same fold have similar 3Di strings even at low sequence identity.

  · Solvent-accessible surface area (SASA) is the area in Å² traced out by the centre of a 1.4 Å probe sphere (a water molecule) rolled over the protein's van der Waals surface (Shrake–Rupley / Lee–Richards construction). Buried residues have near-zero SASA; fully exposed residues can exc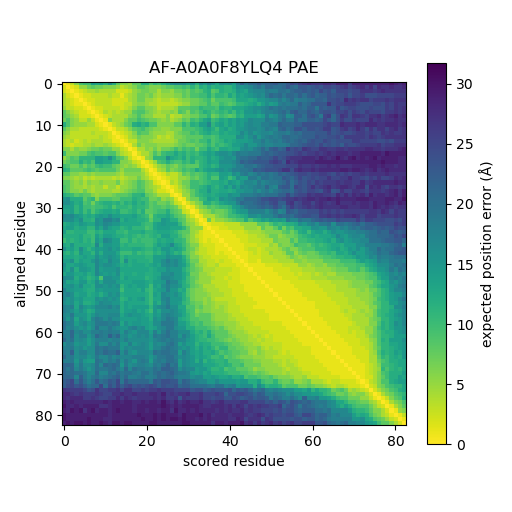eed 200 Å². The total SASA scales roughly with the number of surface residues.

Ask how reliable the model is.

  · pLDDT (predicted Local Distance Difference Test) is AlphaFold's per-residue confidence score, ranging from 0 to 100. Values above 90 indicate high confidence (typically well-packed cores); 70–90 is confident; 50–70 low confidence; below 50 usually means the region is disordered or the prediction is unreliable there. AlphaFold stores pLDDT in the mmCIF B-factor column.

  · B-factor (Debye–Waller factor) reflects atomic displacement in the crystal lattice. It is an experimental observable (units Å²), not a prediction; low values mean the atom is pinned down, high values mean it moves or is heterogeneous across the crystal.

  · Predicted Aligned Error (PAE) is an AlphaFold confidence matrix: entry (i, j) is the expected error in the position of residue j, in ångströms, when the prediction is superimposed on the true structure at residue i. Low PAE within a block of residues means that block is internally rigid and well-predicted; high PAE between two blocks means their relative placement is uncertain even if each block individually is confident.

Place it in context: what it resembles, what it is annotated as, and how it looks.

  · Nearest PDB neighbors are the top structural matches found by Foldseek when searching this structure against the entire Protein Data Bank. Each hit reports a TM-score (0 to 1; >0.5 almost always implies the same fold) and an E-value. These are *structural* homologs — they may share no detectable sequence similarity.

  · Functional annotations link the protein to curated databases. InterPro entries identify conserved domains and families by matching the sequence against member-database signatures (Pfam, PROSITE, CDD, …). Gene Ontology (GO) terms describe molecular function, biological process, and cellular component in a controlled vocabulary. CATH places the structure in a hierarchical fold classification (Class/Architecture/Topology/Homologous-superfamily).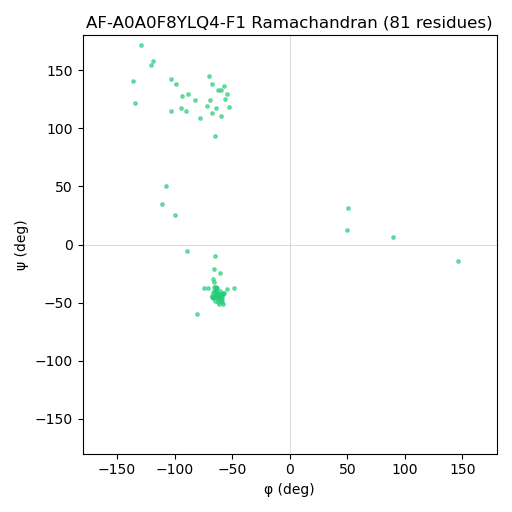 The organism is the source species.

  · Three diagnostic plots accompany the record. The Cα contact map visualizes the tertiary structure as a 2D adjacency matrix (8 Å cutoff, sequence-local contacts suppressed). The Ramachandran plot shows the distribution of backbone (φ, ψ) torsions, with points in the α and β basins reflecting secondary structure content. The PAE plot shows AlphaFold's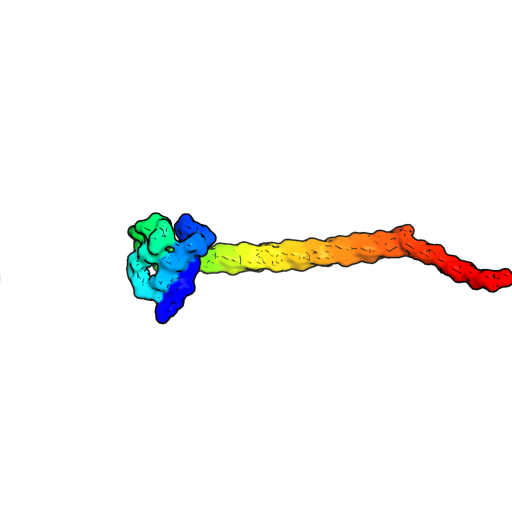 inter-residue confidence as a color matrix.

  · Six rendered views show the 3D structure from the faces of a cube — i.e. along ±x, ±y, ±z. Rendering representation is drawn randomly per protein from cartoon (secondary-structure ribbons), sticks (backbone bonds), or molecular surface; coloring is either N→C rainbow (blue at the N-terminus through red at the C-terminus) or one color per chain.